Protein AF-A0A7S1KCF6-F1 (afdb_monomer)

Structure (mmCIF, N/CA/C/O backbone):
data_AF-A0A7S1KCF6-F1
#
_entry.id   AF-A0A7S1KCF6-F1
#
loop_
_atom_site.group_PDB
_atom_site.id
_atom_site.type_symbol
_atom_site.label_atom_id
_atom_site.label_alt_id
_atom_site.label_comp_id
_atom_site.label_asym_id
_atom_site.label_entity_id
_atom_site.label_seq_id
_atom_site.pdbx_PDB_ins_code
_atom_site.Cartn_x
_atom_site.Cartn_y
_atom_site.Cartn_z
_atom_site.occupancy
_atom_site.B_iso_or_equiv
_atom_site.auth_seq_id
_atom_site.auth_comp_id
_atom_site.auth_asym_id
_atom_site.auth_atom_id
_atom_site.pdbx_PDB_model_num
ATOM 1 N N . ILE A 1 1 ? 17.020 5.757 -20.069 1.00 55.09 1 ILE A N 1
ATOM 2 C CA . ILE A 1 1 ? 16.934 6.354 -18.718 1.00 55.09 1 ILE A CA 1
ATOM 3 C C . ILE A 1 1 ? 17.730 7.647 -18.778 1.00 55.09 1 ILE A C 1
ATOM 5 O O . ILE A 1 1 ? 18.918 7.589 -19.087 1.00 55.09 1 ILE A O 1
ATOM 9 N N . ALA A 1 2 ? 17.071 8.798 -18.663 1.00 67.31 2 ALA A N 1
ATOM 10 C CA . ALA A 1 2 ? 17.752 10.089 -18.719 1.00 67.31 2 ALA A CA 1
ATOM 11 C C . ALA A 1 2 ? 18.573 10.295 -17.434 1.00 67.31 2 ALA A C 1
ATOM 13 O O . ALA A 1 2 ? 18.236 9.748 -16.389 1.00 67.31 2 ALA A O 1
ATOM 14 N N . TYR A 1 3 ? 19.624 11.118 -17.477 1.00 63.00 3 TYR A N 1
ATOM 15 C CA . TYR A 1 3 ? 20.453 11.436 -16.299 1.00 63.00 3 TYR A CA 1
ATOM 16 C C . TYR A 1 3 ? 19.623 11.917 -15.089 1.00 63.00 3 TYR A C 1
ATOM 18 O O . TYR A 1 3 ? 19.934 11.613 -13.940 1.00 63.00 3 TYR A O 1
ATOM 26 N N . ARG A 1 4 ? 18.508 12.611 -15.357 1.00 64.50 4 ARG A N 1
ATOM 27 C CA . ARG A 1 4 ? 17.548 13.070 -14.346 1.00 64.50 4 ARG A CA 1
ATOM 28 C C . ARG A 1 4 ? 16.831 11.924 -13.622 1.00 64.50 4 ARG A C 1
ATOM 30 O O . ARG A 1 4 ? 16.573 12.052 -12.431 1.00 64.50 4 ARG A O 1
ATOM 37 N N . ASP A 1 5 ? 16.536 10.827 -14.315 1.00 74.38 5 ASP A N 1
ATOM 38 C CA . ASP A 1 5 ? 15.862 9.667 -13.725 1.00 74.38 5 ASP A CA 1
ATOM 39 C C . ASP A 1 5 ? 16.814 8.939 -12.768 1.00 74.38 5 ASP A C 1
ATOM 41 O O . ASP A 1 5 ? 16.413 8.561 -11.674 1.00 74.38 5 ASP A O 1
ATOM 45 N N . VAL A 1 6 ? 18.099 8.824 -13.133 1.00 75.00 6 VAL A N 1
ATOM 46 C CA . VAL A 1 6 ? 19.133 8.185 -12.297 1.00 75.00 6 VAL A CA 1
ATOM 47 C C . VAL A 1 6 ? 19.341 8.947 -10.987 1.00 75.00 6 VAL A C 1
ATOM 49 O O . VAL A 1 6 ? 19.229 8.357 -9.916 1.00 75.00 6 VAL A O 1
ATOM 52 N N . ALA A 1 7 ? 19.558 10.265 -11.052 1.00 82.06 7 ALA A N 1
ATOM 53 C CA . ALA A 1 7 ? 19.752 11.088 -9.854 1.00 82.06 7 ALA A CA 1
ATOM 54 C C . ALA A 1 7 ? 18.528 11.065 -8.918 1.00 82.06 7 ALA A C 1
ATOM 56 O O . ALA A 1 7 ? 18.656 11.130 -7.695 1.00 82.06 7 ALA A O 1
ATOM 57 N N . LEU A 1 8 ? 17.325 10.960 -9.486 1.00 81.88 8 LEU A N 1
ATOM 58 C CA . LEU A 1 8 ? 16.096 10.877 -8.708 1.00 81.88 8 LEU A CA 1
ATOM 59 C C . LEU A 1 8 ? 15.925 9.504 -8.048 1.00 81.88 8 LEU A C 1
ATOM 61 O O . LEU A 1 8 ? 15.534 9.449 -6.886 1.00 81.88 8 LEU A O 1
ATOM 65 N N . ILE A 1 9 ? 16.275 8.410 -8.731 1.00 80.00 9 ILE A N 1
ATOM 66 C CA . ILE A 1 9 ? 16.310 7.064 -8.134 1.00 80.00 9 ILE A CA 1
ATOM 67 C C . ILE A 1 9 ? 17.282 7.024 -6.956 1.00 80.00 9 ILE A C 1
ATOM 69 O O . ILE A 1 9 ? 16.930 6.509 -5.898 1.00 80.00 9 ILE A O 1
ATOM 73 N N . GLU A 1 10 ? 18.471 7.609 -7.100 1.00 83.75 10 GLU A N 1
ATOM 74 C CA . GLU A 1 10 ? 19.448 7.703 -6.010 1.00 83.75 10 GLU A CA 1
ATOM 75 C C . GLU A 1 10 ? 18.904 8.514 -4.826 1.00 83.75 10 GLU A C 1
ATOM 77 O O . GLU A 1 10 ? 19.070 8.116 -3.670 1.00 83.75 10 GLU A O 1
ATOM 82 N N . ALA A 1 11 ? 18.197 9.616 -5.091 1.00 86.75 11 ALA A N 1
ATOM 83 C CA . ALA A 1 11 ? 17.560 10.413 -4.046 1.00 86.75 11 ALA A CA 1
ATOM 84 C C . ALA A 1 11 ? 16.464 9.622 -3.307 1.00 86.75 11 ALA A C 1
ATOM 86 O O . ALA A 1 11 ? 16.417 9.644 -2.074 1.00 86.75 11 ALA A O 1
ATOM 87 N N . LEU A 1 12 ? 15.630 8.876 -4.038 1.00 86.50 12 LEU A N 1
ATOM 88 C CA . LEU A 1 12 ? 14.595 8.010 -3.464 1.00 86.50 12 LEU A CA 1
ATOM 89 C C . LEU A 1 12 ? 15.199 6.861 -2.653 1.00 86.50 12 LEU A C 1
ATOM 91 O O . LEU A 1 12 ? 14.755 6.600 -1.535 1.00 86.50 12 LEU A O 1
ATOM 95 N N . ALA A 1 13 ? 16.250 6.220 -3.165 1.00 83.88 13 ALA A N 1
ATOM 96 C CA . ALA A 1 13 ? 17.002 5.202 -2.439 1.00 83.88 13 ALA A CA 1
ATOM 97 C C . ALA A 1 13 ? 17.611 5.769 -1.151 1.00 83.88 13 ALA A C 1
ATOM 99 O O . ALA A 1 13 ? 17.530 5.141 -0.097 1.00 83.88 13 ALA A O 1
ATOM 100 N N . THR A 1 14 ? 18.149 6.989 -1.204 1.00 86.44 14 THR A N 1
ATOM 101 C CA . THR A 1 14 ? 18.695 7.685 -0.031 1.00 86.44 14 THR A CA 1
ATOM 102 C C . THR A 1 14 ? 17.614 7.983 1.007 1.00 86.44 14 THR A C 1
ATOM 104 O O . THR A 1 14 ? 17.829 7.759 2.201 1.00 86.44 14 THR A O 1
ATOM 107 N N . GLN A 1 15 ? 16.440 8.462 0.579 1.00 86.19 15 GLN A N 1
ATOM 108 C CA . GLN A 1 15 ? 15.298 8.671 1.475 1.00 86.19 15 GLN A CA 1
ATOM 109 C C . GLN A 1 15 ? 14.861 7.364 2.123 1.00 86.19 15 GLN A C 1
ATOM 111 O O . GLN A 1 15 ? 14.687 7.332 3.339 1.00 86.19 15 GLN A O 1
ATOM 116 N N . LEU A 1 16 ? 14.767 6.286 1.342 1.00 84.38 16 LEU A N 1
ATOM 117 C CA . LEU A 1 16 ? 14.429 4.970 1.860 1.00 84.38 16 LEU A CA 1
ATOM 118 C C . LEU A 1 16 ? 15.447 4.510 2.910 1.00 84.38 16 LEU A C 1
ATOM 120 O O . LEU A 1 16 ? 15.056 4.148 4.013 1.00 84.38 16 LEU A O 1
ATOM 124 N N . MET A 1 17 ? 16.749 4.584 2.615 1.00 83.69 17 MET A N 1
ATOM 125 C CA . MET A 1 17 ? 17.810 4.227 3.567 1.00 83.69 17 MET A CA 1
ATOM 126 C C . MET A 1 17 ? 17.748 5.058 4.850 1.00 83.69 17 MET A C 1
ATOM 128 O O . MET A 1 17 ? 17.968 4.529 5.939 1.00 83.69 17 MET A O 1
ATOM 132 N N . ARG A 1 18 ? 17.418 6.350 4.749 1.00 82.94 18 ARG A N 1
ATOM 133 C CA . ARG A 1 18 ? 17.207 7.194 5.928 1.00 82.94 18 ARG A CA 1
ATOM 134 C C . ARG A 1 18 ? 16.015 6.702 6.748 1.00 82.94 18 ARG A C 1
ATOM 136 O O . ARG A 1 18 ? 16.142 6.606 7.963 1.00 82.94 18 ARG A O 1
ATOM 143 N N . THR A 1 19 ? 14.910 6.334 6.102 1.00 81.00 19 THR A N 1
ATOM 144 C CA . THR A 1 19 ? 13.749 5.740 6.777 1.00 81.00 19 THR A CA 1
ATOM 145 C C . THR A 1 19 ? 14.094 4.410 7.451 1.00 81.00 19 THR A C 1
ATOM 147 O O . THR A 1 19 ? 13.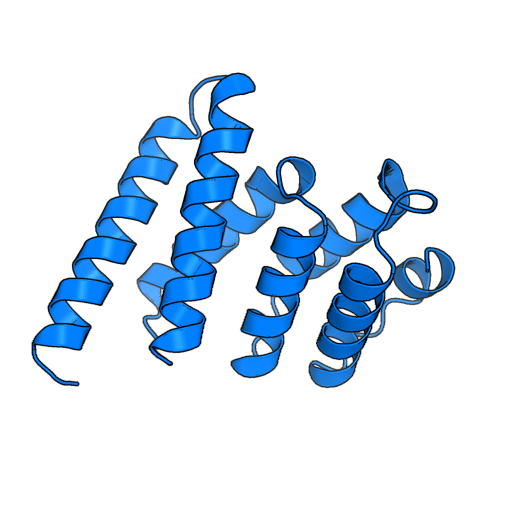702 4.201 8.594 1.00 81.00 19 THR A O 1
ATOM 150 N N . LEU 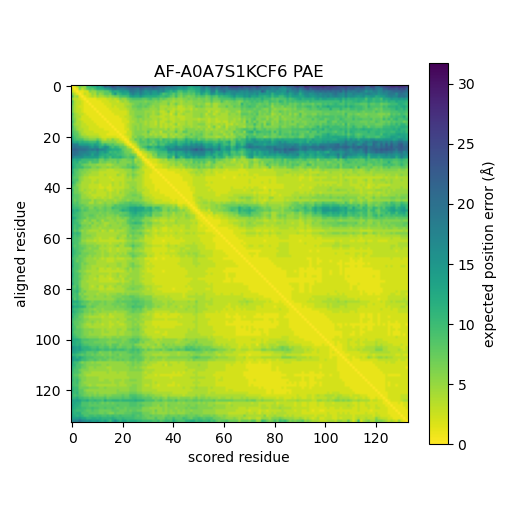A 1 20 ? 14.900 3.554 6.809 1.00 78.81 20 LEU A N 1
ATOM 151 C CA . LEU A 1 20 ? 15.411 2.310 7.411 1.00 78.81 20 LEU A CA 1
ATOM 152 C C . LEU A 1 20 ? 16.232 2.563 8.682 1.00 78.81 20 LEU A C 1
ATOM 154 O O . LEU A 1 20 ? 16.237 1.743 9.601 1.00 78.81 20 LEU A O 1
ATOM 158 N N . ALA A 1 21 ? 16.971 3.674 8.725 1.00 79.62 21 ALA A N 1
ATOM 159 C CA . ALA A 1 21 ? 17.751 4.049 9.896 1.00 79.62 21 ALA A CA 1
ATOM 160 C C . ALA A 1 21 ? 16.855 4.548 11.041 1.00 79.62 21 ALA A C 1
ATOM 162 O O . ALA A 1 21 ? 17.130 4.236 12.198 1.00 79.62 21 ALA A O 1
ATOM 163 N N . THR A 1 22 ? 15.779 5.281 10.731 1.00 72.75 22 THR A N 1
ATOM 164 C CA . THR A 1 22 ? 14.864 5.844 11.737 1.00 72.75 22 THR A CA 1
ATOM 165 C C . THR A 1 22 ? 13.821 4.852 12.241 1.00 72.75 22 THR A C 1
ATOM 167 O O . THR A 1 22 ? 13.433 4.937 13.400 1.00 72.75 22 THR A O 1
ATOM 170 N N . SER A 1 23 ? 13.410 3.872 11.429 1.00 67.12 23 SER A N 1
ATOM 171 C CA . SER A 1 23 ? 12.381 2.880 11.786 1.00 67.12 23 SER A CA 1
ATOM 172 C C . SER A 1 23 ? 12.776 1.958 12.952 1.00 67.12 23 SER A C 1
ATOM 174 O O . SER A 1 23 ? 11.967 1.154 13.407 1.00 67.12 23 SER A O 1
ATOM 176 N N . LYS A 1 24 ? 14.022 2.043 13.437 1.00 61.50 24 LYS A N 1
ATOM 177 C CA . LYS A 1 24 ? 14.509 1.326 14.625 1.00 61.50 24 LYS A CA 1
ATOM 178 C C . LYS A 1 24 ? 14.170 2.014 15.954 1.00 61.50 24 LYS A C 1
ATOM 180 O O . LYS A 1 24 ? 14.486 1.447 16.995 1.00 61.50 24 LYS A O 1
ATOM 185 N N . GLN A 1 25 ? 13.591 3.216 15.945 1.00 58.38 25 GLN A N 1
ATOM 186 C CA . GLN A 1 25 ? 13.394 4.027 17.152 1.00 58.38 25 GLN A CA 1
ATOM 187 C C . GLN A 1 25 ? 11.951 4.553 17.236 1.00 58.38 25 GLN A C 1
ATOM 189 O O . GLN A 1 25 ? 11.567 5.335 16.386 1.00 58.38 25 GLN A O 1
ATOM 194 N N . ASP A 1 26 ? 11.199 4.149 18.266 1.00 59.66 26 ASP A N 1
ATOM 195 C CA . ASP A 1 26 ? 9.924 4.695 18.794 1.00 59.66 26 ASP A CA 1
ATOM 196 C C . ASP A 1 26 ? 8.700 4.921 17.865 1.00 59.66 26 ASP A C 1
ATOM 198 O O . ASP A 1 26 ? 8.798 5.271 16.692 1.00 59.66 26 ASP A O 1
ATOM 202 N N . GLU A 1 27 ? 7.490 4.810 18.437 1.00 60.59 27 GLU A N 1
ATOM 203 C CA . GLU A 1 27 ? 6.190 5.010 17.757 1.00 60.59 27 GLU A CA 1
ATOM 204 C C . GLU A 1 27 ? 6.032 6.394 17.103 1.00 60.59 27 GLU A C 1
ATOM 206 O O . GLU A 1 27 ? 5.444 6.506 16.027 1.00 60.59 27 GLU A O 1
ATOM 211 N N . GLN A 1 28 ? 6.600 7.455 17.691 1.00 60.53 28 GLN A N 1
ATOM 212 C CA . GLN A 1 28 ? 6.519 8.810 17.129 1.00 60.53 28 GLN A CA 1
ATOM 213 C C . GLN A 1 28 ? 7.198 8.924 15.751 1.00 60.53 28 GLN A C 1
ATOM 215 O O . GLN A 1 28 ? 6.823 9.778 14.943 1.00 60.53 28 GLN A O 1
ATOM 220 N N . THR A 1 29 ? 8.192 8.077 15.459 1.00 66.44 29 THR A N 1
ATOM 221 C CA . THR A 1 29 ? 8.881 8.085 14.161 1.00 66.44 29 THR A CA 1
ATOM 222 C C . THR A 1 29 ? 8.126 7.293 13.094 1.00 66.44 29 THR A C 1
ATOM 224 O O . THR A 1 29 ? 8.411 7.460 11.904 1.00 66.44 29 THR A O 1
ATOM 227 N N . ALA A 1 30 ? 7.141 6.472 13.476 1.00 76.62 30 ALA A N 1
ATOM 228 C CA . ALA A 1 30 ? 6.404 5.621 12.548 1.00 76.62 30 ALA A CA 1
ATOM 229 C C . ALA A 1 30 ? 5.580 6.450 11.555 1.00 76.62 30 ALA A C 1
ATOM 231 O O . ALA A 1 30 ? 5.632 6.188 10.355 1.00 76.62 30 ALA A O 1
ATOM 232 N N . THR A 1 31 ? 4.906 7.507 12.018 1.00 76.44 31 THR A N 1
ATOM 233 C CA . THR A 1 31 ? 4.124 8.408 11.152 1.00 76.44 31 THR A CA 1
ATOM 234 C C . THR A 1 31 ? 5.017 9.205 10.201 1.00 76.44 31 THR A C 1
ATOM 236 O O . THR A 1 31 ? 4.714 9.342 9.016 1.00 76.44 31 THR A O 1
ATOM 239 N N . ALA A 1 32 ? 6.160 9.700 10.690 1.00 77.50 32 ALA A N 1
ATOM 240 C CA . ALA A 1 32 ? 7.135 10.388 9.844 1.00 77.50 32 ALA A CA 1
ATOM 241 C C . ALA A 1 32 ? 7.712 9.441 8.775 1.00 77.50 32 ALA A C 1
ATOM 243 O O . ALA A 1 32 ? 7.843 9.819 7.610 1.00 77.50 32 ALA A O 1
ATOM 244 N N . SER A 1 33 ? 7.991 8.192 9.156 1.00 84.56 33 SER A N 1
ATOM 245 C CA . SER A 1 33 ? 8.462 7.139 8.254 1.00 84.56 33 SER A CA 1
ATOM 246 C C . SER A 1 33 ? 7.409 6.794 7.198 1.00 84.56 33 SER A C 1
ATOM 248 O O . SER A 1 33 ? 7.729 6.782 6.011 1.00 84.56 33 SER A O 1
ATOM 250 N N . ALA A 1 34 ? 6.144 6.626 7.595 1.00 86.81 34 ALA A N 1
ATOM 251 C CA . ALA A 1 34 ? 5.020 6.397 6.690 1.00 86.81 34 ALA A CA 1
ATOM 252 C C . ALA A 1 34 ? 4.878 7.525 5.654 1.00 86.81 34 ALA A C 1
ATOM 254 O O . ALA A 1 34 ? 4.753 7.258 4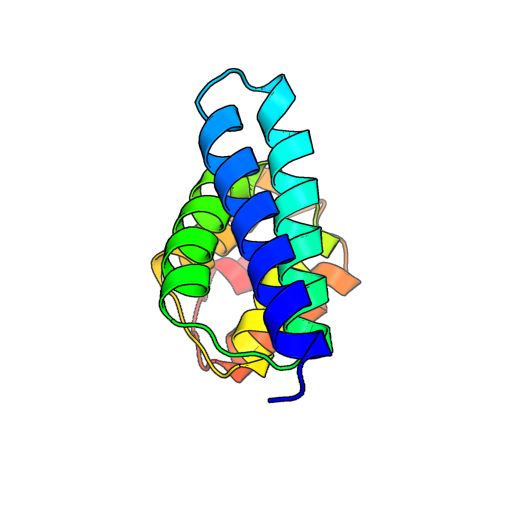.459 1.00 86.81 34 ALA A O 1
ATOM 255 N N . GLN A 1 35 ? 4.998 8.791 6.062 1.00 86.75 35 GLN A N 1
ATOM 256 C CA . GLN A 1 35 ? 4.936 9.903 5.111 1.00 86.75 35 GLN A CA 1
ATOM 257 C C . GLN A 1 35 ? 6.090 9.875 4.097 1.00 86.75 35 GLN A C 1
ATOM 259 O O . GLN A 1 35 ? 5.864 10.113 2.909 1.00 86.75 35 GLN A O 1
ATOM 264 N N . VAL A 1 36 ? 7.319 9.569 4.531 1.00 87.94 36 VAL A N 1
ATOM 265 C CA . VAL A 1 36 ? 8.458 9.432 3.606 1.00 87.94 36 VAL A CA 1
ATOM 266 C C . VAL A 1 36 ? 8.228 8.273 2.636 1.00 87.94 36 VAL A C 1
ATOM 268 O O . VAL A 1 36 ? 8.425 8.450 1.436 1.00 87.94 36 VAL A O 1
ATOM 271 N N . LEU A 1 37 ? 7.752 7.121 3.115 1.00 90.44 37 LEU A N 1
ATOM 272 C CA . LEU A 1 37 ? 7.465 5.956 2.272 1.00 90.44 37 LEU A CA 1
ATOM 273 C C . LEU A 1 37 ? 6.365 6.244 1.244 1.00 90.44 37 LEU A C 1
ATOM 275 O O . LEU A 1 37 ? 6.522 5.905 0.073 1.00 90.44 37 LEU A O 1
ATOM 279 N N . ALA A 1 38 ? 5.288 6.917 1.649 1.00 88.75 38 ALA A N 1
ATOM 280 C CA . ALA A 1 38 ? 4.218 7.322 0.741 1.00 88.75 38 ALA A CA 1
ATOM 281 C C . ALA A 1 38 ? 4.728 8.284 -0.345 1.00 88.75 38 ALA A C 1
ATOM 283 O O . ALA A 1 38 ? 4.393 8.124 -1.518 1.00 88.75 38 ALA A O 1
ATOM 284 N N . ASN A 1 39 ? 5.594 9.234 0.020 1.00 88.81 39 ASN A N 1
ATOM 285 C CA . ASN A 1 39 ? 6.216 10.142 -0.945 1.00 88.81 39 ASN A CA 1
ATOM 286 C C . ASN A 1 39 ? 7.121 9.391 -1.935 1.00 88.81 39 ASN A C 1
ATOM 288 O O . ASN A 1 39 ? 7.127 9.716 -3.122 1.00 88.81 39 ASN A O 1
ATOM 292 N N . VAL A 1 40 ? 7.860 8.376 -1.469 1.00 88.75 40 VAL A N 1
ATOM 293 C CA . VAL A 1 40 ? 8.671 7.514 -2.343 1.00 88.75 40 VAL A CA 1
ATOM 294 C C . VAL A 1 40 ? 7.780 6.753 -3.326 1.00 88.75 40 VAL A C 1
ATOM 296 O O . VAL A 1 40 ? 8.072 6.738 -4.520 1.00 88.75 40 VAL A O 1
ATOM 299 N N . VAL A 1 41 ? 6.669 6.177 -2.859 1.00 88.69 41 VAL A N 1
ATOM 300 C CA . VAL A 1 41 ? 5.693 5.487 -3.719 1.00 88.69 41 VAL A CA 1
ATOM 301 C C . VAL A 1 41 ? 5.093 6.434 -4.762 1.00 88.69 41 VAL A C 1
ATOM 303 O O . VAL A 1 41 ? 5.054 6.082 -5.941 1.00 88.69 41 VAL A O 1
ATOM 306 N N . ASP A 1 42 ? 4.665 7.641 -4.376 1.00 87.44 42 ASP A N 1
ATOM 307 C CA . ASP A 1 42 ? 4.102 8.620 -5.322 1.00 87.44 42 ASP A CA 1
ATOM 308 C C . ASP A 1 42 ? 5.137 9.033 -6.380 1.00 87.44 42 ASP A C 1
ATOM 310 O O . ASP A 1 42 ? 4.851 9.037 -7.580 1.00 87.44 42 ASP A O 1
ATOM 314 N N . ALA A 1 43 ? 6.378 9.294 -5.961 1.00 86.44 43 ALA A N 1
ATOM 315 C CA . ALA A 1 43 ? 7.464 9.609 -6.881 1.00 86.44 43 ALA A CA 1
ATOM 316 C C . ALA A 1 43 ? 7.709 8.467 -7.878 1.00 86.44 43 ALA A C 1
ATOM 318 O O . ALA A 1 43 ? 7.714 8.704 -9.086 1.00 86.44 43 ALA A O 1
ATOM 319 N N 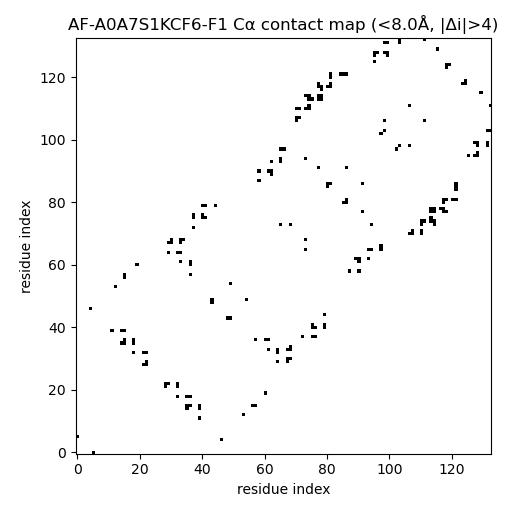. LEU A 1 44 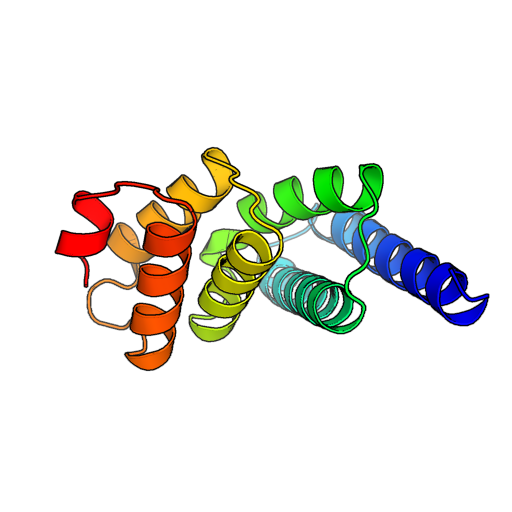? 7.833 7.222 -7.410 1.00 84.38 44 LEU A N 1
ATOM 320 C CA . LEU A 1 44 ? 8.022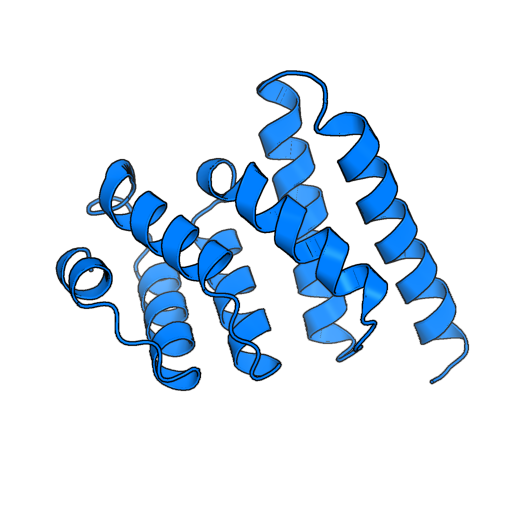 6.073 -8.299 1.00 84.38 44 LEU A CA 1
ATOM 321 C C . LEU A 1 44 ? 6.824 5.860 -9.238 1.00 84.38 44 LEU A C 1
ATOM 323 O O . LEU A 1 44 ? 7.011 5.546 -10.413 1.00 84.38 44 LEU A O 1
ATOM 327 N N . THR A 1 45 ? 5.600 6.105 -8.762 1.00 82.44 45 THR A N 1
ATOM 328 C CA . THR A 1 45 ? 4.372 6.021 -9.573 1.00 82.44 45 THR A CA 1
ATOM 329 C C . THR A 1 45 ? 4.397 6.990 -10.752 1.00 82.44 45 THR A C 1
ATOM 331 O O . THR A 1 45 ? 3.961 6.635 -11.855 1.00 82.44 45 THR A O 1
ATOM 334 N N . ARG A 1 46 ? 4.875 8.218 -10.517 1.00 83.69 46 ARG A N 1
ATOM 335 C CA . ARG A 1 46 ? 4.951 9.296 -11.517 1.00 83.69 46 ARG A CA 1
ATOM 336 C C . ARG A 1 46 ? 6.089 9.102 -12.506 1.00 83.69 46 ARG A C 1
ATOM 338 O O . ARG A 1 46 ? 5.939 9.470 -13.666 1.00 83.69 46 ARG A O 1
ATOM 345 N N . LEU A 1 47 ? 7.209 8.560 -12.040 1.00 81.44 47 LEU A N 1
ATOM 346 C CA . LEU A 1 47 ? 8.400 8.346 -12.860 1.00 81.44 47 LEU A CA 1
ATOM 347 C C . LEU A 1 47 ? 8.316 7.077 -13.705 1.00 81.44 47 LEU A C 1
ATOM 349 O O . LEU A 1 47 ? 9.065 6.953 -14.666 1.00 81.44 47 LEU A O 1
ATOM 353 N N . ASP A 1 48 ? 7.419 6.155 -13.346 1.00 78.00 48 ASP A N 1
ATOM 354 C CA . ASP A 1 48 ? 7.273 4.849 -13.995 1.00 78.00 48 ASP A CA 1
ATOM 355 C C . ASP A 1 48 ? 8.599 4.072 -14.050 1.00 78.00 48 ASP A C 1
ATOM 357 O O . ASP A 1 48 ? 8.966 3.439 -15.039 1.00 78.00 48 ASP A O 1
ATOM 361 N N . VAL A 1 49 ? 9.358 4.174 -12.958 1.00 74.38 49 VAL A N 1
ATOM 362 C CA . VAL A 1 49 ? 10.676 3.562 -12.825 1.00 74.38 49 VAL A CA 1
ATOM 363 C C . VAL A 1 49 ? 10.575 2.247 -12.069 1.00 74.38 49 VAL A C 1
ATOM 365 O O . VAL A 1 49 ? 9.956 2.158 -11.010 1.00 74.38 49 VAL A O 1
ATOM 368 N N . TRP A 1 50 ? 11.294 1.249 -12.579 1.00 70.75 50 TRP A N 1
ATOM 369 C CA . TRP A 1 50 ? 11.448 -0.059 -11.961 1.00 70.75 50 TRP A CA 1
ATOM 370 C C . TRP A 1 50 ? 12.901 -0.302 -11.531 1.00 70.75 50 TRP A C 1
ATOM 372 O O . TRP A 1 50 ? 13.759 -0.569 -12.372 1.00 70.75 50 TRP A O 1
ATOM 382 N N . ASP A 1 51 ? 13.168 -0.256 -10.221 1.00 77.56 51 ASP A N 1
ATOM 383 C CA . ASP A 1 51 ? 14.450 -0.664 -9.632 1.00 77.56 51 ASP A CA 1
ATOM 384 C C . ASP A 1 51 ? 14.246 -1.806 -8.625 1.00 77.56 51 ASP A C 1
ATOM 386 O O . ASP A 1 51 ? 13.650 -1.644 -7.561 1.00 77.56 51 ASP A O 1
ATOM 390 N N . ARG A 1 52 ? 14.719 -3.005 -8.980 1.00 76.12 52 ARG A N 1
ATOM 391 C CA . ARG A 1 52 ? 14.463 -4.237 -8.212 1.00 76.12 52 ARG A CA 1
ATOM 392 C C . ARG A 1 52 ? 14.923 -4.135 -6.742 1.00 76.12 52 ARG A C 1
ATOM 394 O O . ARG A 1 52 ? 14.127 -4.494 -5.871 1.00 76.12 52 ARG A O 1
ATOM 401 N N . PRO A 1 53 ? 16.153 -3.666 -6.447 1.00 78.81 53 PRO A N 1
ATOM 402 C CA . PRO A 1 53 ? 16.629 -3.470 -5.076 1.00 78.81 53 PRO A CA 1
ATOM 403 C C . PRO A 1 53 ? 15.794 -2.467 -4.276 1.00 78.81 53 PRO A C 1
ATOM 405 O O . PRO A 1 53 ? 15.411 -2.761 -3.142 1.00 78.81 53 PRO A O 1
ATOM 408 N N . LEU A 1 54 ? 15.468 -1.313 -4.866 1.00 80.44 54 LEU A N 1
ATOM 409 C CA . LEU A 1 54 ? 14.659 -0.283 -4.218 1.00 80.44 54 LEU A CA 1
ATOM 410 C C . LEU A 1 54 ? 13.278 -0.818 -3.832 1.00 80.44 54 LEU A C 1
ATOM 412 O O . LEU A 1 54 ? 12.818 -0.581 -2.719 1.00 80.44 54 LEU A O 1
ATOM 416 N N . PHE A 1 55 ? 12.637 -1.585 -4.716 1.00 80.31 55 PHE A N 1
ATOM 417 C CA . PHE A 1 55 ? 11.317 -2.161 -4.456 1.00 80.31 55 PHE A CA 1
ATOM 418 C C . PHE A 1 55 ? 11.315 -3.236 -3.370 1.00 80.31 55 PHE A C 1
ATOM 420 O O . PHE A 1 55 ? 10.352 -3.310 -2.607 1.00 80.31 55 PHE A O 1
ATOM 427 N N . ALA A 1 56 ? 12.355 -4.072 -3.301 1.00 80.69 56 ALA A N 1
ATOM 428 C CA . ALA A 1 56 ? 12.459 -5.098 -2.264 1.00 80.69 56 ALA A CA 1
ATOM 429 C C . ALA A 1 56 ? 12.494 -4.453 -0.871 1.00 80.69 56 ALA A C 1
ATOM 431 O O . ALA A 1 56 ? 11.668 -4.776 -0.018 1.00 80.69 56 ALA A O 1
ATOM 432 N N . SER A 1 57 ? 13.373 -3.467 -0.692 1.00 84.12 57 SER A N 1
ATOM 433 C CA . SER A 1 57 ? 13.484 -2.716 0.560 1.00 84.12 57 SER A CA 1
ATOM 434 C C . SER A 1 57 ? 12.237 -1.869 0.841 1.00 84.12 57 SER A C 1
ATOM 436 O O . SER A 1 57 ? 11.811 -1.758 1.987 1.00 84.12 57 SER A O 1
ATOM 438 N N . LEU A 1 58 ? 11.620 -1.282 -0.192 1.00 87.50 58 LEU A N 1
ATOM 439 C CA . LEU A 1 58 ? 10.395 -0.495 -0.049 1.00 87.50 58 LEU A CA 1
ATOM 440 C C . LEU A 1 58 ? 9.237 -1.342 0.475 1.00 87.50 58 LEU A C 1
ATOM 442 O O . LEU A 1 58 ? 8.583 -0.939 1.430 1.00 87.50 58 LEU A O 1
ATOM 446 N N . HIS A 1 59 ? 8.992 -2.510 -0.116 1.00 87.19 59 HIS A N 1
ATOM 447 C CA . HIS A 1 59 ? 7.902 -3.396 0.291 1.00 87.19 59 HIS A CA 1
ATOM 448 C C . HIS A 1 59 ? 7.988 -3.782 1.773 1.00 87.19 59 HIS A C 1
ATOM 450 O O . HIS A 1 59 ? 6.990 -3.667 2.486 1.00 87.19 59 HIS A O 1
ATOM 456 N N . GLU A 1 60 ? 9.176 -4.172 2.235 1.00 86.62 60 GLU A N 1
ATOM 457 C CA . GLU A 1 60 ? 9.420 -4.557 3.627 1.00 86.62 60 GLU A CA 1
ATOM 458 C C . GLU A 1 60 ? 9.076 -3.415 4.599 1.00 86.62 60 GLU A C 1
ATOM 460 O O . GLU A 1 60 ? 8.493 -3.632 5.662 1.00 86.62 60 GLU A O 1
ATOM 465 N N . GLN A 1 61 ? 9.390 -2.173 4.221 1.00 88.81 61 GLN A N 1
ATOM 466 C CA . GLN A 1 61 ? 9.057 -0.995 5.021 1.00 88.81 61 GLN A CA 1
ATOM 467 C C . GLN A 1 61 ? 7.579 -0.641 4.972 1.00 88.81 61 GLN A C 1
ATOM 469 O O . GLN A 1 61 ? 6.999 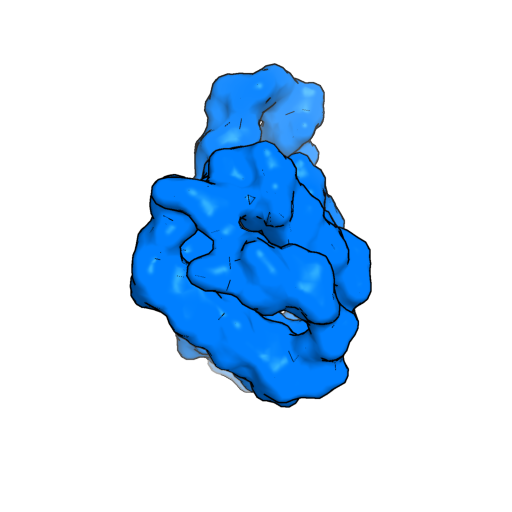-0.324 6.008 1.00 88.81 61 GLN A O 1
ATOM 474 N N . LEU A 1 62 ? 6.952 -0.727 3.798 1.00 91.88 62 LEU A N 1
ATOM 475 C CA . LEU A 1 62 ? 5.513 -0.514 3.677 1.00 91.88 62 LEU A CA 1
ATOM 476 C C . LEU A 1 62 ? 4.762 -1.475 4.599 1.00 91.88 62 LEU A C 1
ATOM 478 O O . LEU A 1 62 ? 3.930 -1.029 5.375 1.00 91.88 62 LEU A O 1
ATOM 482 N N . GLN A 1 63 ? 5.116 -2.759 4.592 1.00 91.00 63 GLN A N 1
ATOM 483 C CA . GLN A 1 63 ? 4.488 -3.758 5.454 1.00 91.00 63 GLN A CA 1
ATOM 484 C C . GLN A 1 63 ? 4.649 -3.435 6.946 1.00 91.00 63 GLN A C 1
ATOM 486 O O . GLN A 1 63 ? 3.672 -3.481 7.690 1.00 91.00 63 GLN A O 1
ATOM 491 N N . ARG A 1 64 ? 5.857 -3.061 7.389 1.00 88.19 64 ARG A N 1
ATOM 492 C CA . ARG A 1 64 ? 6.120 -2.701 8.797 1.00 88.19 64 ARG A CA 1
ATOM 493 C C . ARG A 1 64 ? 5.334 -1.488 9.278 1.00 88.19 64 ARG A C 1
ATOM 495 O O . ARG A 1 64 ? 5.015 -1.406 10.459 1.00 88.19 64 ARG A O 1
ATOM 502 N N . HIS A 1 65 ? 5.052 -0.552 8.380 1.00 90.75 65 HIS A N 1
ATOM 503 C CA . HIS A 1 65 ? 4.400 0.712 8.703 1.00 90.75 65 HIS A CA 1
ATOM 504 C C . HIS A 1 65 ? 2.929 0.759 8.269 1.00 90.75 65 HIS A C 1
ATOM 506 O O . HIS A 1 65 ? 2.343 1.840 8.298 1.00 90.75 65 HIS A O 1
ATOM 512 N N . VAL A 1 66 ? 2.315 -0.382 7.910 1.00 93.81 66 VAL A N 1
ATOM 513 C CA . VAL A 1 66 ? 0.925 -0.443 7.411 1.00 93.81 66 VAL A CA 1
ATOM 514 C C . VAL A 1 66 ? -0.050 0.329 8.306 1.00 93.81 66 VAL A C 1
ATOM 516 O O . VAL A 1 66 ? -0.852 1.115 7.809 1.00 93.81 66 VAL A O 1
ATOM 519 N N . THR A 1 67 ? 0.058 0.157 9.623 1.00 93.56 67 THR A N 1
ATOM 520 C CA . THR A 1 67 ? -0.845 0.768 10.611 1.00 93.56 67 THR A CA 1
ATOM 521 C C . THR A 1 67 ? -0.674 2.286 10.735 1.00 93.56 67 THR A C 1
ATOM 523 O O . THR A 1 67 ? -1.591 2.980 11.166 1.00 93.56 67 THR A O 1
ATOM 526 N N . ALA A 1 68 ? 0.485 2.820 10.336 1.00 92.56 68 ALA 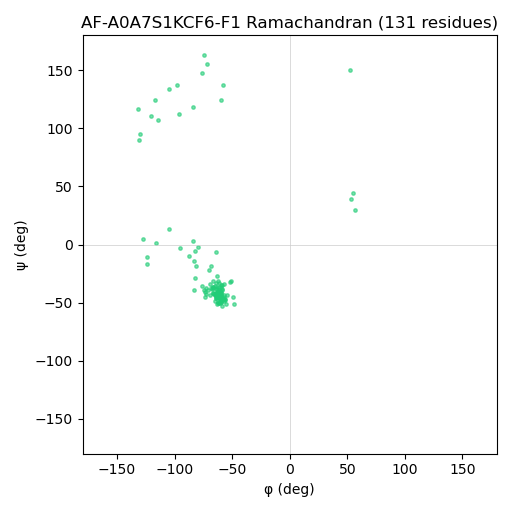A N 1
ATOM 527 C CA . ALA A 1 68 ? 0.812 4.242 10.420 1.00 92.56 68 ALA A CA 1
ATOM 528 C C . ALA A 1 68 ? 0.365 5.040 9.183 1.00 92.56 68 ALA A C 1
ATOM 530 O O . ALA A 1 68 ? 0.426 6.272 9.197 1.00 92.56 68 ALA A O 1
ATOM 531 N N . PHE A 1 69 ? -0.075 4.370 8.113 1.00 94.06 69 PHE A N 1
ATOM 532 C CA . PHE A 1 69 ? -0.588 5.053 6.930 1.00 94.06 69 PHE A CA 1
ATOM 533 C C . PHE A 1 69 ? -2.005 5.591 7.148 1.00 94.06 69 PHE A C 1
ATOM 535 O O . PHE A 1 69 ? -2.841 5.004 7.842 1.00 94.06 69 PHE A O 1
ATOM 542 N N . SER A 1 70 ? -2.297 6.714 6.498 1.00 94.88 70 SER A N 1
ATOM 543 C CA . SER A 1 70 ? -3.669 7.174 6.298 1.00 94.88 70 SER A CA 1
ATOM 544 C C . SER A 1 70 ? -4.380 6.342 5.227 1.00 94.88 70 SER A C 1
ATOM 546 O O . SER A 1 70 ? -3.743 5.693 4.398 1.00 94.88 70 SER A O 1
ATOM 548 N N . ASP A 1 71 ? -5.709 6.421 5.185 1.00 96.19 71 ASP A N 1
ATOM 549 C CA . ASP A 1 71 ? -6.533 5.722 4.189 1.00 96.19 71 ASP A CA 1
ATOM 550 C C . ASP A 1 71 ? -6.101 6.040 2.751 1.00 96.19 71 ASP A C 1
ATOM 552 O O . ASP A 1 71 ? -5.952 5.154 1.910 1.00 96.19 71 ASP A O 1
ATOM 556 N N . GLN A 1 72 ? -5.819 7.317 2.480 1.00 94.75 72 GLN A N 1
ATOM 557 C CA . GLN A 1 72 ? -5.356 7.783 1.173 1.00 94.75 72 GLN A CA 1
ATOM 558 C C . GLN A 1 72 ? -3.965 7.237 0.824 1.00 94.75 72 GLN A C 1
ATOM 560 O O . GLN A 1 72 ? -3.697 6.908 -0.334 1.00 94.75 72 GLN A O 1
ATOM 565 N N . GLN A 1 73 ? -3.077 7.107 1.812 1.00 95.19 73 GLN A N 1
ATOM 566 C CA . GLN A 1 73 ? -1.756 6.512 1.609 1.00 95.19 73 GLN A CA 1
ATOM 567 C C . GLN A 1 73 ? -1.868 5.010 1.323 1.00 95.19 73 GLN A C 1
ATOM 569 O O . GLN A 1 73 ? -1.247 4.543 0.369 1.00 95.19 73 GLN A O 1
ATOM 574 N N . LEU A 1 74 ? -2.708 4.275 2.062 1.00 96.56 74 LEU A N 1
ATOM 575 C CA . LEU A 1 74 ? -2.996 2.859 1.795 1.00 96.56 74 LEU A CA 1
ATOM 576 C C . LEU A 1 74 ? -3.545 2.659 0.376 1.00 96.56 74 LEU A C 1
ATOM 578 O O . LEU A 1 74 ? -3.042 1.823 -0.375 1.00 96.56 74 LEU A O 1
ATOM 582 N N . ALA A 1 75 ? -4.515 3.479 -0.032 1.00 96.38 75 ALA A N 1
ATOM 583 C CA . ALA A 1 75 ? -5.065 3.453 -1.384 1.00 96.38 75 ALA A CA 1
ATOM 584 C C . ALA A 1 75 ? -4.008 3.737 -2.461 1.00 96.38 75 ALA A C 1
ATOM 586 O O . ALA A 1 75 ? -3.935 3.022 -3.463 1.00 96.38 75 ALA A O 1
ATOM 587 N N . THR A 1 76 ? -3.158 4.742 -2.243 1.00 94.50 76 THR A N 1
ATOM 588 C CA . THR A 1 76 ? -2.068 5.097 -3.166 1.00 94.50 76 THR A CA 1
ATOM 589 C C . THR A 1 76 ? -1.071 3.949 -3.318 1.00 94.50 76 THR A C 1
ATOM 591 O O . THR A 1 76 ? -0.683 3.618 -4.440 1.00 94.50 76 THR A O 1
ATOM 594 N N . ILE A 1 77 ? -0.704 3.294 -2.212 1.00 95.31 77 ILE A N 1
ATOM 595 C CA . ILE A 1 77 ? 0.152 2.104 -2.221 1.00 95.31 77 ILE A CA 1
ATOM 596 C C . ILE A 1 77 ? -0.499 0.997 -3.059 1.00 95.31 77 ILE A C 1
ATOM 598 O O . ILE A 1 77 ? 0.116 0.520 -4.012 1.00 95.31 77 ILE A O 1
ATOM 602 N N . CYS A 1 78 ? -1.753 0.632 -2.786 1.00 96.06 78 CYS A N 1
ATOM 603 C CA . CYS A 1 78 ? -2.465 -0.403 -3.541 1.00 96.06 78 CYS A CA 1
ATOM 604 C C . CYS A 1 78 ? -2.519 -0.101 -5.049 1.00 96.06 78 CYS A C 1
ATOM 606 O O . CYS A 1 78 ? -2.182 -0.958 -5.871 1.00 96.06 78 CYS A O 1
ATOM 608 N N . LEU A 1 79 ? -2.891 1.126 -5.427 1.00 94.75 79 LEU A N 1
ATOM 609 C CA . LEU A 1 79 ? -2.972 1.543 -6.829 1.00 94.75 79 LEU A CA 1
ATOM 610 C C . LEU A 1 79 ? -1.620 1.504 -7.535 1.00 94.75 79 LEU A C 1
ATOM 612 O O . LEU A 1 79 ? -1.556 1.112 -8.700 1.00 94.75 79 LEU A O 1
ATOM 616 N N . TYR A 1 80 ? -0.543 1.883 -6.851 1.00 92.00 80 TYR A N 1
ATOM 617 C CA . TYR A 1 80 ? 0.802 1.800 -7.402 1.00 92.00 80 TYR A CA 1
ATOM 618 C C . TYR A 1 80 ? 1.185 0.359 -7.754 1.00 92.00 80 TYR A C 1
ATOM 620 O O . TYR A 1 80 ? 1.579 0.088 -8.892 1.00 92.00 80 TYR A O 1
ATOM 628 N N . TYR A 1 81 ? 1.003 -0.578 -6.820 1.00 92.50 81 TYR A N 1
ATOM 629 C CA . TYR A 1 81 ? 1.269 -1.999 -7.065 1.00 92.50 81 TYR A CA 1
ATOM 630 C C . TYR A 1 81 ? 0.388 -2.550 -8.193 1.00 92.50 81 TYR A C 1
ATOM 632 O O . TYR A 1 81 ? 0.878 -3.250 -9.080 1.00 92.50 81 TYR A O 1
ATOM 640 N N . ALA A 1 82 ? -0.885 -2.151 -8.240 1.00 93.81 82 ALA A N 1
ATOM 641 C CA . ALA A 1 82 ? -1.793 -2.527 -9.318 1.00 93.81 82 ALA A CA 1
ATOM 642 C C . ALA A 1 82 ? -1.397 -1.922 -10.677 1.00 93.81 82 ALA A C 1
ATOM 644 O O . ALA A 1 82 ? -1.548 -2.566 -11.716 1.00 93.81 82 ALA A O 1
ATOM 645 N N . LYS A 1 83 ? -0.879 -0.687 -10.712 1.00 90.81 83 LYS A N 1
ATOM 646 C CA . LYS A 1 83 ? -0.360 -0.040 -11.929 1.00 90.81 83 LYS A CA 1
ATOM 647 C C . LYS A 1 83 ? 0.850 -0.788 -12.476 1.00 90.81 83 LYS A C 1
ATOM 649 O O . LYS A 1 83 ? 0.899 -1.022 -13.678 1.00 90.81 83 LYS A O 1
ATOM 654 N N . GLN A 1 84 ? 1.760 -1.198 -11.598 1.00 86.88 84 GLN A N 1
ATOM 655 C CA . GLN A 1 84 ? 2.961 -1.946 -11.966 1.00 86.88 84 GLN A CA 1
ATOM 656 C C . GLN A 1 84 ? 2.699 -3.445 -12.209 1.00 86.88 84 GLN A C 1
ATOM 658 O O . GLN A 1 84 ? 3.612 -4.177 -12.580 1.00 86.88 84 GLN A O 1
ATOM 663 N N . ASN A 1 85 ? 1.455 -3.907 -12.026 1.00 89.94 85 ASN A N 1
ATOM 664 C CA . ASN A 1 85 ? 1.055 -5.312 -12.113 1.00 89.94 85 ASN A CA 1
ATOM 665 C C . ASN A 1 85 ? 1.874 -6.226 -11.180 1.00 89.94 85 ASN A C 1
ATOM 667 O O . ASN A 1 85 ? 2.359 -7.289 -11.569 1.00 89.94 85 ASN A O 1
ATOM 671 N N . LEU A 1 86 ? 2.063 -5.775 -9.939 1.00 87.88 86 LEU A N 1
ATOM 672 C CA . LEU A 1 86 ? 2.849 -6.463 -8.923 1.00 87.88 86 LEU A CA 1
ATOM 673 C C . LEU A 1 86 ? 1.974 -6.850 -7.755 1.00 87.88 86 LEU A C 1
ATOM 675 O O . LEU A 1 86 ? 1.399 -5.995 -7.087 1.00 87.88 86 LEU A O 1
ATOM 679 N N . TYR A 1 87 ? 1.983 -8.136 -7.442 1.00 90.69 87 TYR A N 1
ATOM 680 C CA . TYR A 1 87 ? 1.373 -8.639 -6.230 1.00 90.69 87 TYR A CA 1
ATOM 681 C C . TYR A 1 87 ? 2.441 -9.007 -5.194 1.00 90.69 87 TYR A C 1
ATOM 683 O O . TYR A 1 87 ? 3.467 -9.634 -5.495 1.00 90.69 87 TYR A O 1
ATOM 691 N N . ARG A 1 88 ? 2.199 -8.567 -3.959 1.00 91.81 88 ARG A N 1
ATOM 692 C CA . ARG A 1 88 ? 2.983 -8.886 -2.765 1.00 91.81 88 ARG A CA 1
ATOM 693 C C . ARG A 1 88 ? 2.009 -9.336 -1.691 1.00 91.81 88 ARG A C 1
ATOM 695 O O . ARG A 1 88 ? 1.427 -8.486 -1.024 1.00 91.81 88 ARG A O 1
ATOM 702 N N . ALA A 1 89 ? 1.826 -10.651 -1.576 1.00 92.19 89 ALA A N 1
ATOM 703 C CA . ALA A 1 89 ? 0.836 -11.252 -0.685 1.00 92.19 89 ALA A CA 1
ATOM 704 C C . ALA A 1 89 ? 0.910 -10.660 0.725 1.00 92.19 89 ALA A C 1
ATOM 706 O O . ALA A 1 89 ? -0.057 -10.078 1.189 1.00 92.19 89 ALA A O 1
ATOM 707 N N . GLU A 1 90 ? 2.102 -10.635 1.320 1.00 92.88 90 GLU A N 1
ATOM 708 C CA . GLU A 1 90 ? 2.312 -10.150 2.688 1.00 92.88 90 GLU A CA 1
ATOM 709 C C . GLU A 1 90 ? 1.890 -8.683 2.902 1.00 92.88 90 GLU A C 1
ATOM 711 O O . GLU A 1 90 ? 1.341 -8.347 3.949 1.00 92.88 90 GLU A O 1
ATOM 716 N N . LEU A 1 91 ? 2.089 -7.801 1.911 1.00 94.25 91 LEU A N 1
ATOM 717 C CA . LEU A 1 91 ? 1.641 -6.405 2.007 1.00 94.25 91 LEU A CA 1
ATOM 718 C C . LEU A 1 91 ? 0.128 -6.292 1.852 1.00 94.25 91 LEU A C 1
ATOM 720 O O . LEU A 1 91 ? -0.504 -5.561 2.607 1.00 94.25 91 LEU A O 1
ATOM 724 N N . PHE A 1 92 ? -0.451 -6.985 0.874 1.00 95.62 92 PHE A N 1
ATOM 725 C CA . PHE A 1 92 ? -1.891 -6.926 0.621 1.00 95.62 92 PHE A CA 1
ATOM 726 C C . PHE A 1 92 ? -2.684 -7.559 1.771 1.00 95.62 92 PHE A C 1
ATOM 728 O O . PHE A 1 92 ? -3.685 -6.985 2.197 1.00 95.62 92 PHE A O 1
ATOM 735 N N . ASP A 1 93 ? -2.186 -8.655 2.340 1.00 95.69 93 ASP A N 1
ATOM 736 C CA . ASP A 1 93 ? -2.761 -9.302 3.518 1.00 95.69 93 ASP A CA 1
ATOM 737 C C . ASP A 1 93 ? -2.676 -8.382 4.743 1.00 95.69 93 ASP A C 1
ATOM 739 O O . ASP A 1 93 ? -3.659 -8.229 5.469 1.00 95.69 93 ASP A O 1
ATOM 743 N N . ALA A 1 94 ? -1.540 -7.701 4.943 1.00 95.88 94 ALA A N 1
ATOM 744 C CA . ALA A 1 94 ? -1.382 -6.728 6.023 1.00 95.88 94 ALA A CA 1
ATOM 745 C C . ALA A 1 94 ? -2.345 -5.537 5.873 1.00 95.88 94 ALA A C 1
ATOM 747 O O . ALA A 1 94 ? -2.978 -5.136 6.849 1.00 95.88 94 ALA A O 1
ATOM 748 N N . ILE A 1 95 ? -2.504 -4.997 4.659 1.00 96.50 95 ILE A N 1
ATOM 749 C CA . ILE A 1 95 ? -3.458 -3.912 4.375 1.00 96.50 95 ILE A CA 1
ATOM 750 C C . ILE A 1 95 ? -4.896 -4.381 4.625 1.00 96.50 95 ILE A C 1
ATOM 752 O O . ILE A 1 95 ? -5.668 -3.673 5.273 1.00 96.50 95 ILE A O 1
ATOM 756 N N . SER A 1 96 ? -5.252 -5.581 4.161 1.00 96.88 96 SER A N 1
ATOM 757 C CA . SER A 1 96 ? -6.568 -6.172 4.411 1.00 96.88 96 SER A CA 1
ATOM 758 C C . SER A 1 96 ? -6.838 -6.333 5.904 1.00 96.88 96 SER A C 1
ATOM 760 O O . SER A 1 96 ? -7.880 -5.912 6.407 1.00 96.88 96 SER A O 1
ATOM 762 N N . GLN A 1 97 ? -5.879 -6.887 6.644 1.00 96.75 97 GLN A N 1
ATOM 763 C CA . GLN A 1 97 ? -5.988 -7.054 8.087 1.00 96.75 97 GLN A CA 1
ATOM 764 C C . GLN A 1 97 ? -6.152 -5.716 8.814 1.00 96.75 97 GLN A C 1
ATOM 766 O O . GLN A 1 97 ? -6.996 -5.623 9.708 1.00 96.75 97 GLN A O 1
ATOM 771 N N . GLU A 1 98 ? -5.389 -4.692 8.432 1.00 96.44 98 GLU A N 1
ATOM 772 C CA . GLU A 1 98 ? -5.485 -3.348 9.007 1.00 96.44 98 GLU A CA 1
ATOM 773 C C . GLU A 1 98 ? -6.877 -2.745 8.792 1.00 96.44 98 GLU A C 1
ATOM 775 O O . GLU A 1 98 ? -7.492 -2.241 9.733 1.00 96.44 98 GLU A O 1
ATOM 780 N N . ILE A 1 99 ? -7.427 -2.872 7.583 1.00 96.81 99 ILE A N 1
ATOM 781 C CA . ILE A 1 99 ? -8.774 -2.382 7.273 1.00 96.81 99 ILE A CA 1
ATOM 782 C C . ILE A 1 99 ? -9.820 -3.112 8.116 1.00 96.81 99 ILE A C 1
ATOM 784 O O . ILE A 1 99 ? -10.633 -2.475 8.790 1.00 96.81 99 ILE A O 1
ATOM 788 N N . ARG A 1 100 ? -9.768 -4.447 8.134 1.00 96.31 100 ARG A N 1
ATOM 789 C CA . ARG A 1 100 ? -10.726 -5.283 8.872 1.00 96.31 100 ARG A CA 1
ATOM 790 C C . ARG A 1 100 ? -10.699 -5.026 10.373 1.00 96.31 100 ARG A C 1
ATOM 792 O O . ARG A 1 100 ? -11.752 -5.039 11.006 1.00 96.31 100 ARG A O 1
ATOM 799 N N . SER A 1 101 ? -9.510 -4.818 10.932 1.00 95.62 101 SER A N 1
ATOM 800 C CA . SER A 1 101 ? -9.325 -4.695 12.380 1.00 95.62 101 SER A CA 1
ATOM 801 C C . SER A 1 101 ? -9.616 -3.284 12.877 1.00 95.62 101 SER A C 1
ATOM 803 O O . SER A 1 101 ? -10.218 -3.133 13.937 1.00 95.62 101 SER A O 1
ATOM 805 N N . ASN A 1 102 ? -9.221 -2.261 12.113 1.00 95.88 102 ASN A N 1
ATOM 806 C CA . ASN A 1 102 ? -9.145 -0.893 12.625 1.00 95.88 102 ASN A CA 1
ATOM 807 C C . ASN A 1 102 ? -9.969 0.128 11.827 1.00 95.88 102 ASN A C 1
ATOM 809 O O . ASN A 1 102 ? -10.217 1.218 12.342 1.00 95.88 102 ASN A O 1
ATOM 813 N N . ARG A 1 103 ? -10.398 -0.185 10.592 1.00 95.44 103 ARG A N 1
ATOM 814 C CA . ARG A 1 103 ? -10.986 0.820 9.676 1.00 95.44 103 ARG A CA 1
ATOM 815 C C . ARG A 1 103 ? -12.343 0.461 9.082 1.00 95.44 103 ARG A C 1
ATOM 817 O O . ARG A 1 103 ? -12.882 1.241 8.307 1.00 95.44 103 ARG A O 1
ATOM 824 N N . ARG A 1 104 ? -12.944 -0.659 9.488 1.00 91.56 104 ARG A N 1
ATOM 825 C CA . ARG A 1 104 ? -14.206 -1.179 8.923 1.00 91.56 104 ARG A CA 1
ATOM 826 C C . ARG A 1 104 ? -15.352 -0.160 8.854 1.00 91.56 104 ARG A C 1
ATOM 828 O O . ARG A 1 104 ? -16.204 -0.256 7.988 1.00 91.56 104 ARG A O 1
ATOM 835 N N . THR A 1 105 ? -15.408 0.796 9.781 1.00 90.94 105 THR A N 1
ATOM 836 C CA . THR A 1 105 ? -16.471 1.820 9.829 1.00 90.94 105 THR A CA 1
ATOM 837 C C . THR A 1 105 ? -15.961 3.244 9.622 1.00 90.94 105 THR A C 1
ATOM 839 O O . THR A 1 105 ? -16.740 4.187 9.732 1.00 90.94 105 THR A O 1
ATOM 842 N N . THR A 1 106 ? -14.658 3.421 9.407 1.00 94.06 106 THR A N 1
ATOM 843 C CA . THR A 1 106 ? -13.997 4.735 9.336 1.00 94.06 106 THR A CA 1
ATOM 844 C C . THR A 1 106 ? -13.235 4.950 8.035 1.00 94.06 106 THR A C 1
ATOM 846 O O . THR A 1 106 ? -12.844 6.085 7.777 1.00 94.06 106 THR A O 1
ATOM 849 N N . LEU A 1 107 ? -13.053 3.899 7.226 1.00 94.81 107 LEU A N 1
ATOM 850 C CA . LEU A 1 107 ? -12.374 3.967 5.941 1.00 94.81 107 LEU A CA 1
ATOM 851 C C . LEU A 1 107 ? -13.086 4.947 5.006 1.00 94.81 107 LEU A C 1
ATOM 853 O O . LEU A 1 107 ? -14.275 4.801 4.715 1.00 94.81 107 LEU A O 1
ATOM 857 N N . ASP A 1 108 ? -12.341 5.929 4.509 1.00 96.00 108 ASP A N 1
ATOM 858 C CA . ASP A 1 108 ? -12.847 6.867 3.511 1.00 96.00 108 ASP A CA 1
ATOM 859 C C . ASP A 1 108 ? -13.347 6.146 2.241 1.00 96.00 108 ASP A C 1
ATOM 861 O O . ASP A 1 108 ? -12.694 5.247 1.704 1.00 96.00 108 ASP A O 1
ATOM 865 N N . GLY A 1 109 ? -14.496 6.580 1.715 1.00 95.75 109 GLY A N 1
ATOM 866 C CA . GLY A 1 109 ? -15.159 5.912 0.594 1.00 95.75 109 GLY A CA 1
ATOM 867 C C . GLY A 1 109 ? -14.352 5.922 -0.708 1.00 95.75 109 GLY A C 1
ATOM 868 O O . GLY A 1 109 ? -14.393 4.954 -1.470 1.00 95.75 109 GLY A O 1
ATOM 869 N N . LEU A 1 110 ? -13.576 6.982 -0.961 1.00 95.12 110 LEU A N 1
ATOM 870 C CA . LEU A 1 110 ? -12.702 7.041 -2.132 1.00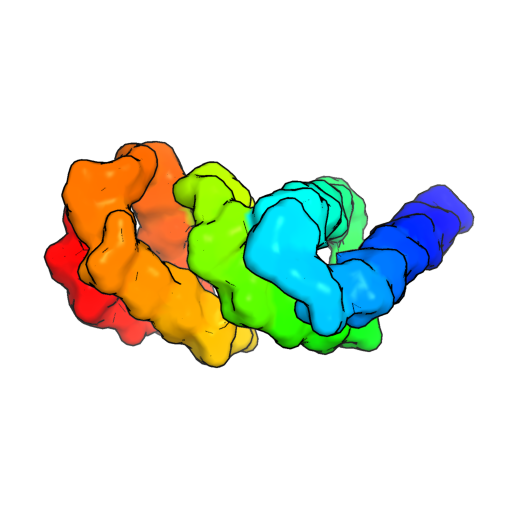 95.12 110 LEU A CA 1
ATOM 871 C C . LEU A 1 110 ? -11.498 6.109 -1.959 1.00 95.12 110 LEU A C 1
ATOM 873 O O . LEU A 1 110 ? -11.141 5.388 -2.894 1.00 95.12 110 LEU A O 1
ATOM 877 N N . ALA A 1 111 ? -10.897 6.087 -0.767 1.00 96.62 111 ALA A N 1
ATOM 878 C CA . ALA A 1 111 ? -9.825 5.148 -0.449 1.00 96.62 111 ALA A CA 1
ATOM 879 C C . ALA A 1 111 ? -10.287 3.690 -0.608 1.00 96.62 111 ALA A C 1
ATOM 881 O O . ALA A 1 111 ? -9.608 2.903 -1.272 1.00 96.62 111 ALA A O 1
ATOM 882 N N . MET A 1 112 ? -11.471 3.354 -0.093 1.00 97.31 112 MET A N 1
ATOM 883 C CA . MET A 1 112 ? -12.101 2.042 -0.253 1.00 97.31 112 MET A CA 1
ATOM 884 C C . MET A 1 112 ? -12.247 1.646 -1.728 1.00 97.31 112 MET A C 1
ATOM 886 O O . MET A 1 112 ? -11.792 0.573 -2.125 1.00 97.31 112 MET A O 1
ATOM 890 N N . ALA A 1 113 ? -12.814 2.522 -2.564 1.00 97.06 113 ALA A N 1
ATOM 891 C CA . ALA A 1 113 ? -12.988 2.251 -3.992 1.00 97.06 113 ALA A CA 1
ATOM 892 C C . ALA A 1 113 ? -11.648 1.999 -4.708 1.00 97.06 113 ALA A C 1
ATOM 894 O O . ALA A 1 113 ? -11.533 1.085 -5.528 1.00 97.06 113 ALA A O 1
ATOM 895 N N . HIS A 1 114 ? -10.616 2.777 -4.378 1.00 97.19 114 HIS A N 1
ATOM 896 C CA . HIS A 1 114 ? -9.275 2.605 -4.934 1.00 97.19 114 HIS A CA 1
ATOM 897 C C . HIS A 1 114 ? -8.608 1.298 -4.494 1.00 97.19 114 HIS A C 1
ATOM 899 O O . HIS A 1 114 ? -7.990 0.622 -5.321 1.00 97.19 114 HIS A O 1
ATOM 905 N N . ILE A 1 115 ? -8.749 0.917 -3.222 1.00 97.56 115 ILE A N 1
ATOM 906 C CA . ILE A 1 115 ? -8.224 -0.350 -2.704 1.00 97.56 115 ILE A CA 1
ATOM 907 C C . ILE A 1 115 ? -8.940 -1.522 -3.385 1.00 97.56 115 ILE A C 1
ATOM 909 O O . ILE A 1 115 ? -8.274 -2.395 -3.939 1.00 97.56 115 ILE A O 1
ATOM 913 N N . ALA A 1 116 ? -10.275 -1.507 -3.445 1.00 96.88 116 ALA A N 1
ATOM 914 C CA . ALA A 1 116 ? -11.059 -2.537 -4.128 1.00 96.88 116 ALA A CA 1
ATOM 915 C C . ALA A 1 116 ? -10.657 -2.678 -5.607 1.00 96.88 116 ALA A C 1
ATOM 917 O O . ALA A 1 116 ? -10.431 -3.786 -6.098 1.00 96.88 116 ALA A O 1
ATOM 918 N N . HIS A 1 117 ? -10.495 -1.552 -6.312 1.00 97.00 117 HIS A N 1
ATOM 919 C CA . HIS A 1 117 ? -10.039 -1.545 -7.701 1.00 97.00 117 HIS A CA 1
ATOM 920 C C . HIS A 1 117 ? -8.651 -2.181 -7.858 1.00 97.00 117 HIS A C 1
ATOM 922 O O . HIS A 1 117 ? -8.435 -2.975 -8.774 1.00 97.00 117 HIS A O 1
ATOM 928 N N . ALA A 1 118 ? -7.711 -1.854 -6.970 1.00 97.25 118 ALA A N 1
ATOM 929 C CA . ALA A 1 118 ? -6.362 -2.404 -7.003 1.00 97.25 118 ALA A CA 1
ATOM 930 C C . ALA A 1 118 ? -6.339 -3.926 -6.780 1.00 97.25 118 ALA A C 1
ATOM 932 O O . ALA A 1 118 ? -5.681 -4.635 -7.544 1.00 97.25 118 ALA A O 1
ATOM 933 N N . PHE A 1 119 ? -7.085 -4.431 -5.789 1.00 97.31 119 PHE A N 1
ATOM 934 C CA . PHE A 1 119 ? -7.216 -5.871 -5.528 1.00 97.31 119 PHE A CA 1
ATOM 935 C C . PHE A 1 119 ? -7.815 -6.598 -6.737 1.00 97.31 119 PHE A C 1
ATOM 937 O O . PHE A 1 119 ? -7.243 -7.581 -7.212 1.00 97.31 119 PHE A O 1
ATOM 944 N N . ALA A 1 120 ? -8.901 -6.067 -7.304 1.00 96.38 120 ALA A N 1
ATOM 945 C CA . ALA A 1 120 ? -9.538 -6.635 -8.489 1.00 96.38 120 ALA A CA 1
ATOM 946 C C . ALA A 1 120 ? -8.606 -6.640 -9.714 1.00 96.38 120 ALA A C 1
ATOM 948 O O . ALA A 1 120 ? -8.514 -7.647 -10.419 1.00 96.38 120 ALA A O 1
ATOM 949 N N . LYS A 1 121 ? -7.874 -5.544 -9.956 1.00 96.69 121 LYS A N 1
ATOM 950 C CA . LYS A 1 121 ? -6.925 -5.432 -11.075 1.00 96.69 121 LYS A CA 1
ATOM 951 C C . LYS A 1 121 ? -5.795 -6.459 -10.986 1.00 96.69 121 LYS A C 1
ATOM 953 O O . LYS A 1 121 ? -5.378 -6.984 -12.014 1.00 96.69 121 LYS A O 1
ATOM 958 N N . LEU A 1 122 ? -5.322 -6.751 -9.776 1.00 95.94 122 LEU A N 1
ATOM 959 C CA . LEU A 1 122 ? -4.303 -7.772 -9.518 1.00 95.94 122 LEU A CA 1
ATOM 960 C C . LEU A 1 122 ? -4.880 -9.192 -9.402 1.00 95.94 122 LEU A C 1
ATOM 962 O O . LEU A 1 122 ? -4.130 -10.123 -9.128 1.00 95.94 122 LEU A O 1
ATOM 966 N N . GLN A 1 123 ? -6.192 -9.363 -9.607 1.00 94.94 123 GLN A N 1
ATOM 967 C CA . GLN A 1 123 ? -6.908 -10.636 -9.464 1.00 94.94 123 GLN A CA 1
ATOM 968 C C . GLN A 1 123 ? -6.752 -11.265 -8.068 1.00 94.94 123 GLN A C 1
ATOM 970 O O . GLN A 1 123 ? -6.806 -12.485 -7.905 1.00 94.94 123 GLN A O 1
ATOM 975 N N . VAL A 1 124 ? -6.581 -10.426 -7.044 1.00 93.44 124 VAL A N 1
ATOM 976 C CA . VAL A 1 124 ? -6.484 -10.849 -5.646 1.00 93.44 124 VAL A CA 1
ATOM 977 C C . VAL A 1 124 ? -7.894 -11.015 -5.098 1.00 93.44 124 VAL A C 1
ATOM 979 O O . VAL A 1 124 ? -8.679 -10.067 -5.052 1.00 93.44 124 VAL A O 1
ATOM 982 N N . THR A 1 125 ? -8.217 -12.237 -4.684 1.00 91.31 125 THR A N 1
ATOM 983 C CA . THR A 1 125 ? -9.502 -12.543 -4.053 1.00 91.31 125 THR A CA 1
ATOM 984 C C . THR A 1 125 ? -9.330 -12.513 -2.543 1.00 91.31 125 THR A C 1
ATOM 986 O O . THR A 1 125 ? -8.668 -13.384 -1.987 1.00 91.31 125 THR A O 1
ATOM 989 N N . ASP A 1 126 ? -9.949 -11.533 -1.889 1.00 93.38 126 ASP A N 1
ATOM 990 C CA . ASP A 1 126 ? -9.992 -11.429 -0.431 1.00 93.38 126 ASP A CA 1
ATOM 991 C C . ASP A 1 126 ? -11.440 -11.193 0.030 1.00 93.38 126 ASP A C 1
ATOM 993 O O . ASP A 1 126 ? -11.892 -10.050 0.117 1.00 93.38 126 ASP A O 1
ATOM 997 N N . PRO A 1 127 ? -12.205 -12.268 0.291 1.00 92.81 127 PRO A N 1
ATOM 998 C CA . PRO A 1 127 ? -13.595 -12.155 0.724 1.00 92.81 127 PRO A CA 1
ATOM 999 C C . PRO A 1 127 ? -13.743 -11.373 2.030 1.00 92.81 127 PRO A C 1
ATOM 1001 O O . PRO A 1 127 ? -14.695 -10.615 2.183 1.00 92.81 127 PRO A O 1
ATOM 1004 N N . GLN A 1 128 ? -12.780 -11.509 2.947 1.00 92.69 128 GLN A N 1
ATOM 1005 C CA . GLN A 1 128 ? -12.843 -10.846 4.246 1.00 92.69 128 GLN A CA 1
ATOM 1006 C C . GLN A 1 128 ? -12.667 -9.334 4.105 1.00 92.69 128 GLN A C 1
ATOM 1008 O O . GLN A 1 128 ? -13.257 -8.574 4.872 1.00 92.69 128 GLN A O 1
ATOM 1013 N N . LEU A 1 129 ? -11.848 -8.888 3.147 1.00 92.50 129 LEU A N 1
ATOM 1014 C CA . LEU A 1 129 ? -11.727 -7.471 2.824 1.00 92.50 129 LEU A CA 1
ATOM 1015 C C . LEU A 1 129 ? -13.049 -6.914 2.288 1.00 92.50 129 LEU A C 1
ATOM 1017 O O . LEU A 1 129 ? -13.483 -5.860 2.739 1.00 92.50 129 LEU A O 1
ATOM 1021 N N . TYR A 1 130 ? -13.705 -7.625 1.366 1.00 91.06 130 TYR A N 1
ATOM 1022 C CA . TYR A 1 130 ? -14.979 -7.176 0.794 1.00 91.06 130 TYR A CA 1
ATOM 1023 C C . TYR A 1 130 ? -16.123 -7.163 1.810 1.00 91.06 130 TYR A C 1
ATOM 1025 O O . TYR A 1 130 ? -16.995 -6.312 1.716 1.00 91.06 130 TYR A O 1
ATOM 1033 N N . GLU A 1 131 ? -16.118 -8.060 2.795 1.00 90.69 131 GLU A N 1
ATOM 1034 C CA . GLU A 1 131 ? -17.058 -8.012 3.926 1.00 90.69 131 GLU A CA 1
ATOM 1035 C C . GLU A 1 131 ? -16.815 -6.817 4.865 1.00 90.69 131 GLU A C 1
ATOM 1037 O O . GLU A 1 131 ? -17.681 -6.472 5.671 1.00 90.69 131 GLU A O 1
ATOM 1042 N N . ALA A 1 132 ? -15.627 -6.211 4.804 1.00 88.12 132 ALA A N 1
ATOM 1043 C CA . ALA A 1 132 ? -15.255 -5.048 5.600 1.00 88.12 132 ALA A CA 1
ATOM 1044 C C . ALA A 1 132 ? -15.452 -3.704 4.880 1.00 88.12 132 ALA A C 1
ATOM 1046 O O . ALA A 1 132 ? -15.209 -2.668 5.501 1.00 88.12 132 ALA A O 1
ATOM 1047 N N . PHE A 1 133 ? -15.874 -3.731 3.615 1.00 89.31 133 PHE A N 1
ATOM 1048 C CA . PHE A 1 133 ? -16.294 -2.576 2.820 1.00 89.31 133 PHE A CA 1
ATOM 1049 C C . PHE A 1 133 ? -17.813 -2.386 2.907 1.00 89.31 133 PHE A C 1
ATOM 1051 O O . PHE A 1 133 ? -18.253 -1.217 2.979 1.00 89.31 133 PHE A O 1
#

Mean predicted aligned error: 5.29 Å

Nearest PDB structures (foldseek):
  6rd4-assembly1_3  TM=7.786E-01  e=3.840E-03  Polytomella sp. Pringsheim 198.80
  9g6k-assembly1_L4  TM=7.946E-01  e=1.264E-02  Toxoplasma gondii
  9evd-assembly1_3-2  TM=7.830E-01  e=2.182E-02  Polytomella sp. Pringsheim 198.80
  8fni-assembly1_6  TM=7.365E-01  e=1.328E-02  Trypanosoma brucei
  8apo-assembly1_Xd  TM=8.200E-01  e=2.939E-02  Polytomella magna

Secondary structure (DSSP, 8-state):
--HHHHHHHHHHHHHHHHHHHHTTS-HHHHHHHHHHHHHHHHHHHHHT---HHHHHHHHHHHHHTGGGS-HHHHHHHHHHHHHTT---HHHHHHHHHHIIIIITTT--HHHHHHHHHHHHHTT---HHHHTT-

Radius of gyration: 14.72 Å; Cα contacts (8 Å, |Δi|>4): 111; chains: 1; bounding box: 38×26×38 Å

Foldseek 3Di:
DDPVLVVVVVVLLVLLVVLVVQVVDDPVCLLVSLVSLLVSLVVCLVSVDDDPVSVVSSLVSCLVSLLNDDLVSLLSNLLSCLVVLHDDPSNLVSNLCNLLPPNLPPRDPVSLVSNVVSCVSNVNDDVSSVVSD

Organism: NCBI:txid1169539

pLDDT: mean 87.1, std 9.94, range [55.09, 97.56]

Sequence (133 aa):
IAYRDVALIEALATQLMRTLATSKQDEQTATASAQVLANVVDALTRLDVWDRPLFASLHEQLQRHVTAFSDQQLATICLYYAKQNLYRAELFDAISQEIRSNRRTTLDGLAMAHIAHAFAKLQVTDPQLYEAF

Solvent-accessible surface area (backbone atoms only — not comparable to full-atom values): 7426 Å² total; per-residue (Å²): 132,56,74,70,55,54,58,48,50,52,51,46,48,49,53,49,53,50,38,65,65,47,74,79,49,67,76,82,43,40,47,58,40,29,53,52,52,46,50,46,51,52,51,40,58,75,67,73,62,87,53,73,70,58,50,55,59,46,50,58,50,51,49,76,32,50,85,48,45,52,56,62,48,51,18,51,53,37,38,44,33,35,72,70,71,52,88,54,66,71,44,54,52,51,51,39,49,46,38,54,75,75,26,51,90,68,60,47,69,68,28,50,53,39,34,54,50,16,35,55,72,63,70,53,88,53,70,68,46,60,76,34,107